Protein AF-A0A540K4S9-F1 (afdb_monomer_lite)

Radius of gyration: 21.75 Å; chains: 1; bounding box: 48×33×60 Å

Foldseek 3Di:
DVVVVVVVVVVVVVVVVVVVVVVVVVLVVCCVPPVVPHDPVDDDPVVLADDDDDDDDQVQADPVQFGDPVVVVVVVVVRVQVSCCVVVVDRDDDDDDDDDDPPDTHHD

Structure (mmCIF, N/CA/C/O backbone):
data_AF-A0A540K4S9-F1
#
_entry.id   AF-A0A540K4S9-F1
#
loop_
_atom_site.group_PDB
_atom_site.id
_atom_site.type_symbol
_atom_site.label_atom_id
_atom_site.label_alt_id
_atom_site.label_comp_id
_atom_site.label_asym_id
_atom_site.label_entity_id
_atom_site.label_seq_id
_atom_site.pdbx_PDB_ins_code
_atom_site.Cartn_x
_atom_site.Cartn_y
_atom_site.Cartn_z
_atom_site.occupancy
_atom_site.B_iso_or_equiv
_atom_site.auth_seq_id
_atom_site.auth_comp_id
_atom_site.auth_asym_id
_atom_site.auth_atom_id
_atom_site.pdbx_PDB_model_num
ATOM 1 N N . MET A 1 1 ? -27.436 -19.372 -36.206 1.00 60.59 1 MET A N 1
ATOM 2 C CA . MET A 1 1 ? -26.154 -18.719 -36.578 1.00 60.59 1 MET A CA 1
ATOM 3 C C . MET A 1 1 ? -25.621 -17.712 -35.548 1.00 60.59 1 MET A C 1
ATOM 5 O O . MET A 1 1 ? -24.440 -17.787 -35.247 1.00 60.59 1 MET A O 1
ATOM 9 N N . ARG A 1 2 ? -26.431 -16.821 -34.945 1.00 61.94 2 ARG A N 1
ATOM 10 C CA . ARG A 1 2 ? -25.946 -15.801 -33.977 1.00 61.94 2 ARG A CA 1
ATOM 11 C C . ARG A 1 2 ? -25.239 -16.339 -32.715 1.00 61.94 2 ARG A C 1
ATOM 13 O O . ARG A 1 2 ? -24.279 -15.729 -32.268 1.00 61.94 2 ARG A O 1
ATOM 20 N N . LYS A 1 3 ? -25.673 -17.478 -32.156 1.00 66.06 3 LYS A N 1
ATOM 21 C CA . LYS A 1 3 ? -25.037 -18.075 -30.960 1.00 66.06 3 LYS A CA 1
ATOM 22 C C . LYS A 1 3 ? -23.625 -18.627 -31.222 1.00 66.06 3 LYS A C 1
ATOM 24 O O . LYS A 1 3 ? -22.792 -18.536 -30.334 1.00 66.06 3 LYS A O 1
ATOM 29 N N . LYS A 1 4 ? -23.352 -19.143 -32.430 1.00 67.69 4 LYS A N 1
ATOM 30 C CA . LYS A 1 4 ? -22.054 -19.744 -32.791 1.00 67.69 4 LYS A CA 1
ATOM 31 C C . LYS A 1 4 ? -20.963 -18.674 -32.947 1.00 67.69 4 LYS A C 1
ATOM 33 O O . LYS A 1 4 ? -19.956 -18.749 -32.263 1.00 67.69 4 LYS A O 1
ATOM 38 N N . LYS A 1 5 ? -21.275 -17.582 -33.664 1.00 67.56 5 LYS A N 1
ATOM 39 C CA . LYS A 1 5 ? -20.400 -16.397 -33.779 1.00 67.56 5 LYS A CA 1
ATOM 40 C C . LYS A 1 5 ? -20.064 -15.742 -32.433 1.00 67.56 5 LYS A C 1
ATOM 42 O O . LYS A 1 5 ? -18.971 -15.228 -32.259 1.00 67.56 5 LYS A O 1
ATOM 47 N N . ARG A 1 6 ? -21.003 -15.739 -31.475 1.00 61.97 6 ARG A N 1
ATOM 48 C CA . ARG A 1 6 ? -20.775 -15.170 -30.133 1.00 61.97 6 ARG A CA 1
ATOM 49 C C . ARG A 1 6 ? -19.874 -16.057 -29.266 1.00 61.97 6 ARG A C 1
ATOM 51 O O . ARG A 1 6 ? -19.162 -15.527 -28.427 1.00 61.97 6 ARG A O 1
ATOM 58 N N . ALA A 1 7 ? -19.919 -17.376 -29.463 1.00 70.19 7 ALA A N 1
ATOM 59 C CA . ALA A 1 7 ? -19.010 -18.311 -28.805 1.00 70.19 7 ALA A CA 1
ATOM 60 C C . ALA A 1 7 ? -17.596 -18.216 -29.398 1.00 70.19 7 ALA A C 1
ATOM 62 O O . ALA A 1 7 ? -16.655 -18.076 -28.634 1.00 70.19 7 ALA A O 1
ATOM 63 N N . GLU A 1 8 ? -17.478 -18.179 -30.729 1.00 69.19 8 GLU A N 1
ATOM 64 C CA . GLU A 1 8 ? -16.208 -17.991 -31.454 1.00 69.19 8 GLU A CA 1
ATOM 65 C C . GLU A 1 8 ? -15.519 -16.670 -31.058 1.00 69.19 8 GLU A C 1
ATOM 67 O O . GLU A 1 8 ? -14.354 -16.661 -30.683 1.00 69.19 8 GLU A O 1
ATOM 72 N N . HIS A 1 9 ? -16.266 -15.561 -31.002 1.00 68.38 9 HIS A N 1
ATOM 73 C CA . HIS A 1 9 ? -15.701 -14.276 -30.576 1.00 68.38 9 HIS A CA 1
ATOM 74 C C . HIS A 1 9 ? -15.246 -14.273 -29.107 1.00 68.38 9 HIS A C 1
ATOM 76 O O . HIS A 1 9 ? -14.251 -13.639 -28.761 1.00 68.38 9 HIS A O 1
ATOM 82 N N . LYS A 1 10 ? -15.962 -14.996 -28.233 1.00 74.44 10 LYS A N 1
ATOM 83 C CA . LYS A 1 10 ? -15.575 -15.143 -26.827 1.00 74.44 10 LYS A CA 1
ATOM 84 C C . LYS A 1 10 ? -14.283 -15.956 -26.693 1.00 74.44 10 LYS A C 1
ATOM 86 O O . LYS A 1 10 ? -13.404 -15.540 -25.952 1.00 74.44 10 LYS A O 1
ATOM 91 N N . THR A 1 11 ? -14.152 -17.057 -27.433 1.00 74.69 11 THR A N 1
ATOM 92 C CA . THR A 1 11 ? -12.932 -17.877 -27.439 1.00 74.69 11 THR A CA 1
ATOM 93 C C . THR A 1 11 ? -11.738 -17.142 -28.041 1.00 74.69 11 THR A C 1
ATOM 95 O O . THR A 1 11 ? -10.633 -17.281 -27.535 1.00 74.69 11 THR A O 1
ATOM 98 N N . ASP A 1 12 ? -11.949 -16.308 -29.063 1.00 75.56 12 ASP A N 1
ATOM 99 C CA . ASP A 1 12 ? -10.877 -15.481 -29.634 1.00 75.56 12 ASP A CA 1
ATOM 100 C C . ASP A 1 12 ? -10.381 -14.430 -28.632 1.00 75.56 12 ASP A C 1
ATOM 102 O O . ASP A 1 12 ? -9.179 -14.205 -28.514 1.00 75.56 12 ASP A O 1
ATOM 106 N N . THR A 1 13 ? -11.300 -13.828 -27.866 1.00 77.56 13 THR A N 1
ATOM 107 C CA . THR A 1 13 ? -10.950 -12.870 -26.804 1.00 77.56 13 THR A CA 1
ATOM 108 C C . THR A 1 13 ? -10.179 -13.561 -25.674 1.00 77.56 13 THR A C 1
ATOM 110 O O . THR A 1 13 ? -9.144 -13.064 -25.245 1.00 77.56 13 THR A O 1
ATOM 113 N N . GLU A 1 14 ? -10.638 -14.739 -25.235 1.00 82.12 14 GLU A N 1
ATOM 114 C CA . GLU A 1 14 ? -9.950 -15.546 -24.216 1.00 82.12 14 GLU A CA 1
ATOM 115 C C . GLU A 1 14 ? -8.533 -15.945 -24.676 1.00 82.12 14 GLU A C 1
ATOM 117 O O . GLU A 1 14 ? -7.584 -15.812 -23.906 1.00 82.12 14 GLU A O 1
ATOM 122 N N . ASN A 1 15 ? -8.358 -16.348 -25.941 1.00 85.81 15 ASN A N 1
ATOM 123 C CA . ASN A 1 15 ? -7.039 -16.667 -26.500 1.00 85.81 15 ASN A CA 1
ATOM 124 C C . ASN A 1 15 ? -6.116 -15.438 -26.531 1.00 85.81 15 ASN A C 1
ATOM 126 O O . ASN A 1 15 ? -4.961 -15.519 -26.112 1.00 85.81 15 ASN A O 1
ATOM 130 N N . GLN A 1 16 ? -6.632 -14.282 -26.953 1.00 88.12 16 GLN A N 1
ATOM 131 C CA . GLN A 1 16 ? -5.860 -13.041 -26.983 1.00 88.12 16 GLN A CA 1
ATOM 132 C C . GLN A 1 16 ? -5.374 -12.625 -25.583 1.00 88.12 16 GLN A C 1
ATOM 134 O O . GLN A 1 16 ? -4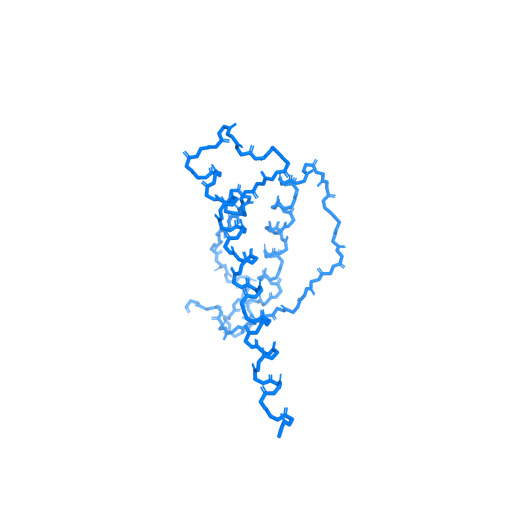.225 -12.201 -25.426 1.00 88.12 16 GLN A O 1
ATOM 139 N N . ASP A 1 17 ? -6.217 -12.779 -24.560 1.00 91.50 17 ASP A N 1
ATOM 140 C CA . ASP A 1 17 ? -5.839 -12.511 -23.171 1.00 91.50 17 ASP A CA 1
ATOM 141 C C . ASP A 1 17 ? -4.762 -13.488 -22.681 1.00 91.50 17 ASP A C 1
ATOM 143 O O . ASP A 1 17 ? -3.818 -13.073 -22.003 1.00 91.50 17 ASP A O 1
ATOM 147 N N . THR A 1 18 ? -4.846 -14.771 -23.058 1.00 93.88 18 THR A N 1
ATOM 148 C CA . THR A 1 18 ? -3.809 -15.755 -22.709 1.00 93.88 18 THR A CA 1
ATOM 149 C C . THR A 1 18 ? -2.471 -15.461 -23.376 1.00 93.88 18 THR A C 1
ATOM 151 O O . THR A 1 18 ? -1.436 -15.556 -22.717 1.00 93.88 18 THR A O 1
ATOM 154 N N . ASP A 1 19 ? -2.470 -15.038 -24.639 1.00 94.00 19 ASP A N 1
ATOM 155 C CA . ASP A 1 19 ? -1.246 -14.666 -25.349 1.00 94.00 19 ASP A CA 1
ATOM 156 C C . ASP A 1 19 ? -0.586 -13.448 -24.694 1.00 94.00 19 ASP A C 1
ATOM 158 O O . ASP A 1 19 ? 0.623 -13.442 -24.444 1.00 94.00 19 ASP A O 1
ATOM 162 N N . ARG A 1 20 ? -1.388 -12.442 -24.322 1.00 92.88 20 ARG A N 1
ATOM 163 C CA . ARG A 1 20 ? -0.910 -11.260 -23.594 1.00 92.88 20 ARG A CA 1
ATOM 164 C C . ARG A 1 20 ? -0.361 -11.620 -22.214 1.00 92.88 20 ARG A C 1
ATOM 166 O O . ARG A 1 20 ? 0.690 -11.110 -21.828 1.00 92.88 20 ARG A O 1
ATOM 173 N N . LEU A 1 21 ? -1.042 -12.496 -21.476 1.00 93.12 21 LEU A N 1
ATOM 174 C CA . LEU A 1 21 ? -0.572 -12.988 -20.181 1.00 93.12 21 LEU A CA 1
ATOM 175 C C . LEU A 1 21 ? 0.776 -13.704 -20.320 1.00 93.12 21 LEU A C 1
ATOM 177 O O . LEU A 1 21 ? 1.699 -13.431 -19.556 1.00 93.12 21 LEU A O 1
ATOM 181 N N . ASN A 1 22 ? 0.906 -14.590 -21.307 1.00 94.62 22 ASN A N 1
ATOM 182 C CA . ASN A 1 22 ? 2.141 -15.329 -21.553 1.00 94.62 22 ASN A CA 1
ATOM 183 C C . ASN A 1 22 ? 3.305 -14.396 -21.909 1.00 94.62 22 ASN A C 1
ATOM 185 O O . ASN A 1 22 ? 4.418 -14.616 -21.432 1.00 94.62 22 ASN A O 1
ATOM 189 N N . ALA A 1 23 ? 3.050 -13.335 -22.680 1.00 91.62 23 ALA A N 1
ATOM 190 C CA . ALA A 1 23 ? 4.053 -12.316 -22.982 1.00 91.62 23 ALA A CA 1
ATOM 191 C C . ALA A 1 23 ? 4.550 -11.601 -21.711 1.00 91.62 23 ALA A C 1
ATOM 193 O O . ALA A 1 23 ? 5.757 -11.533 -21.485 1.00 91.62 23 ALA A O 1
ATOM 194 N N . LEU A 1 24 ? 3.636 -11.160 -20.837 1.00 90.25 24 LEU A N 1
ATOM 195 C CA . LEU A 1 24 ? 3.988 -10.518 -19.560 1.00 90.25 24 LEU A CA 1
ATOM 196 C C . LEU A 1 24 ? 4.761 -11.463 -18.626 1.00 90.25 24 LEU A C 1
ATOM 198 O O . LEU A 1 24 ? 5.709 -11.057 -17.955 1.00 90.25 24 LEU A O 1
ATOM 202 N N . LEU A 1 25 ? 4.384 -12.744 -18.584 1.00 91.50 25 LEU A N 1
ATOM 203 C CA . LEU A 1 25 ? 5.100 -13.745 -17.792 1.00 91.50 25 LEU A CA 1
ATOM 204 C C . LEU A 1 25 ? 6.504 -14.019 -18.341 1.00 91.50 25 LEU A C 1
ATOM 206 O O . LEU A 1 25 ? 7.424 -14.243 -17.556 1.00 91.50 25 LEU A O 1
ATOM 210 N N . ALA A 1 26 ? 6.680 -14.017 -19.663 1.00 90.31 26 ALA A N 1
ATOM 211 C CA . ALA A 1 26 ? 7.987 -14.186 -20.287 1.00 90.31 26 ALA A CA 1
ATOM 212 C C . ALA A 1 26 ? 8.919 -13.013 -19.952 1.00 90.31 26 ALA A C 1
ATOM 214 O O . ALA A 1 26 ? 10.064 -13.243 -19.568 1.00 90.31 26 ALA A O 1
ATOM 215 N N . GLU A 1 27 ? 8.413 -11.782 -20.008 1.00 87.62 27 GLU A N 1
ATOM 216 C CA . GLU A 1 27 ? 9.141 -10.580 -19.591 1.00 87.62 27 GLU A CA 1
ATOM 217 C C . GLU A 1 27 ? 9.543 -10.656 -18.108 1.00 87.62 27 GLU A C 1
ATOM 219 O O . GLU A 1 27 ? 10.722 -10.545 -17.770 1.00 87.62 27 GLU A O 1
ATOM 224 N N . GLY A 1 28 ? 8.592 -10.973 -17.222 1.00 90.56 28 GLY A N 1
ATOM 225 C CA . GLY A 1 28 ? 8.846 -11.119 -15.785 1.00 90.56 28 GLY A CA 1
ATOM 226 C C . GLY A 1 28 ? 9.830 -12.242 -15.424 1.00 90.56 28 GLY A C 1
ATOM 227 O O . GLY A 1 28 ? 10.528 -12.155 -14.411 1.00 90.56 28 GLY A O 1
ATOM 228 N N . ARG A 1 29 ? 9.935 -13.297 -16.245 1.00 91.69 29 ARG A N 1
ATOM 229 C CA . ARG A 1 29 ? 10.920 -14.376 -16.046 1.00 91.69 29 ARG A CA 1
ATOM 230 C C . ARG A 1 29 ? 12.349 -13.906 -16.263 1.00 91.69 29 ARG A C 1
ATOM 232 O O . ARG A 1 29 ? 13.220 -14.338 -15.516 1.00 91.69 29 ARG A O 1
ATOM 239 N N . VAL A 1 30 ? 12.595 -12.993 -17.205 1.00 93.06 30 VAL A N 1
ATOM 240 C CA . VAL A 1 30 ? 13.943 -12.440 -17.430 1.00 93.06 30 VAL A CA 1
ATOM 241 C C . VAL A 1 30 ? 14.462 -11.770 -16.157 1.00 93.06 30 VAL A C 1
ATOM 243 O O . VAL A 1 30 ? 15.601 -12.012 -15.773 1.00 93.06 30 VAL A O 1
ATOM 246 N N . PHE A 1 31 ? 13.609 -11.039 -15.432 1.00 93.12 31 PHE A N 1
ATOM 247 C CA . PHE A 1 31 ? 13.963 -10.452 -14.133 1.00 93.12 31 PHE A CA 1
ATOM 248 C C . PHE A 1 31 ? 14.381 -11.488 -13.080 1.00 93.12 31 PHE A C 1
ATOM 250 O O . PHE A 1 31 ? 15.205 -11.187 -12.220 1.00 93.12 31 PHE A O 1
ATOM 257 N N . CYS A 1 32 ? 13.815 -12.698 -13.118 1.00 90.75 32 CYS A N 1
ATOM 258 C CA . CYS A 1 32 ? 14.120 -13.754 -12.152 1.00 90.75 32 CYS A CA 1
ATOM 259 C C . CYS A 1 32 ? 15.355 -14.570 -12.554 1.00 90.75 32 CYS A C 1
ATOM 261 O O . CYS A 1 32 ? 16.228 -14.810 -11.723 1.00 90.75 32 CYS A O 1
ATOM 263 N N . ASP A 1 33 ? 15.415 -14.996 -13.815 1.00 93.75 33 ASP A N 1
ATOM 264 C CA . ASP A 1 33 ? 16.397 -15.967 -14.300 1.00 93.75 33 ASP A CA 1
ATOM 265 C C . ASP A 1 33 ? 17.687 -15.283 -14.781 1.00 93.75 33 ASP A C 1
ATOM 267 O O . ASP A 1 33 ? 18.782 -15.828 -14.645 1.00 93.75 33 ASP A O 1
ATOM 271 N N . MET A 1 34 ? 17.567 -14.083 -15.357 1.00 92.94 34 MET A N 1
ATOM 272 C CA . MET A 1 34 ? 18.655 -13.348 -16.008 1.00 92.94 34 MET A CA 1
ATOM 273 C C . MET A 1 34 ? 18.553 -11.830 -15.744 1.00 92.94 34 MET A C 1
ATOM 275 O O . MET A 1 34 ? 18.406 -11.045 -16.683 1.00 92.94 34 MET A O 1
ATOM 279 N N . PRO A 1 35 ? 18.680 -11.375 -14.484 1.00 90.06 35 PRO A N 1
ATOM 280 C CA . PRO A 1 35 ? 18.400 -9.988 -14.093 1.00 90.06 35 PRO A CA 1
ATOM 281 C C . PRO A 1 35 ? 19.265 -8.940 -14.810 1.00 90.06 35 PRO A C 1
ATOM 283 O O . PRO A 1 35 ? 18.840 -7.805 -14.982 1.00 90.06 35 PRO A O 1
ATOM 286 N N . ALA A 1 36 ? 20.465 -9.303 -15.274 1.00 91.06 36 ALA A N 1
ATOM 287 C CA . ALA A 1 36 ? 21.337 -8.393 -16.022 1.00 91.06 36 ALA A CA 1
ATOM 288 C C . ALA A 1 36 ? 20.816 -8.041 -17.432 1.00 91.06 36 ALA A C 1
ATOM 290 O O . ALA A 1 36 ? 21.246 -7.039 -18.002 1.00 91.06 36 ALA A O 1
ATOM 291 N N . LEU A 1 37 ? 19.933 -8.872 -17.996 1.00 91.12 37 LEU A N 1
ATOM 292 C CA . LEU A 1 37 ? 19.302 -8.689 -19.309 1.00 91.12 37 LEU A CA 1
ATOM 293 C C . LEU A 1 37 ? 17.917 -8.038 -19.209 1.00 91.12 37 LEU A C 1
ATOM 295 O O . LEU A 1 37 ? 17.308 -7.757 -20.239 1.00 91.12 37 LEU A O 1
ATOM 299 N N . ALA A 1 38 ? 17.407 -7.848 -17.992 1.00 90.69 38 ALA A N 1
ATOM 300 C CA . ALA A 1 38 ? 16.090 -7.285 -17.775 1.00 90.69 38 ALA A CA 1
ATOM 301 C C . ALA A 1 38 ? 16.048 -5.800 -18.163 1.00 90.69 38 ALA A C 1
ATOM 303 O O . ALA A 1 38 ? 17.057 -5.090 -18.090 1.00 90.69 38 ALA A O 1
ATOM 304 N N . ASP A 1 39 ? 14.869 -5.346 -18.585 1.00 90.06 39 ASP A N 1
ATOM 305 C CA . ASP A 1 39 ? 14.639 -3.937 -18.881 1.00 90.06 39 ASP A CA 1
ATOM 306 C C . ASP A 1 39 ? 14.904 -3.077 -17.636 1.00 90.06 39 ASP A C 1
ATOM 308 O O . ASP A 1 39 ? 14.505 -3.427 -16.525 1.00 90.06 39 ASP A O 1
ATOM 312 N N . ARG A 1 40 ? 15.605 -1.954 -17.818 1.00 87.94 40 ARG A N 1
ATOM 313 C CA . ARG A 1 40 ? 16.024 -1.086 -16.706 1.00 87.94 40 ARG A CA 1
ATOM 314 C C . ARG A 1 40 ? 14.924 -0.148 -16.237 1.00 87.94 40 ARG A C 1
ATOM 316 O O . ARG A 1 40 ? 14.993 0.312 -15.100 1.00 87.94 40 ARG A O 1
ATOM 323 N N . ASP A 1 41 ? 13.939 0.110 -17.090 1.00 90.31 41 ASP A N 1
ATOM 324 C CA . ASP A 1 41 ? 12.810 0.988 -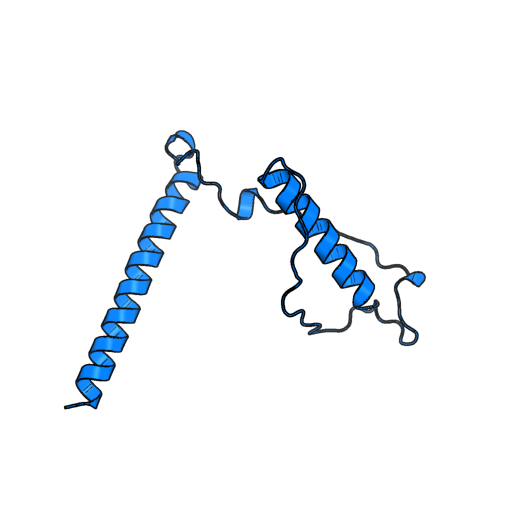16.780 1.00 90.31 41 ASP A CA 1
ATOM 325 C C . ASP A 1 41 ? 11.643 0.230 -16.122 1.00 90.31 41 ASP A C 1
ATOM 327 O O . ASP A 1 41 ? 10.613 0.817 -15.786 1.00 90.31 41 ASP A O 1
ATOM 331 N N . SER A 1 42 ? 11.824 -1.069 -15.876 1.00 90.12 42 SER A N 1
ATOM 332 C CA . SER A 1 42 ? 10.812 -1.963 -15.329 1.00 90.12 42 SER A CA 1
ATOM 333 C C . SER A 1 42 ? 11.311 -2.630 -14.043 1.00 90.12 42 SER A C 1
ATOM 335 O O . SER A 1 42 ? 12.484 -2.966 -13.898 1.00 90.12 42 SER A O 1
ATOM 337 N N . ILE A 1 43 ? 10.416 -2.813 -13.069 1.00 91.56 43 ILE A N 1
ATOM 338 C CA . ILE A 1 43 ? 10.704 -3.448 -11.773 1.00 91.56 43 ILE A CA 1
ATOM 339 C C . ILE A 1 43 ? 9.544 -4.383 -11.421 1.00 91.56 43 ILE A C 1
ATOM 341 O O . ILE A 1 43 ? 8.377 -4.058 -11.645 1.00 91.56 43 ILE A O 1
ATOM 345 N N . LEU A 1 44 ? 9.844 -5.545 -10.834 1.00 92.75 44 LEU A N 1
ATOM 346 C CA . LEU A 1 44 ? 8.809 -6.461 -10.358 1.00 92.75 44 LEU A CA 1
ATOM 347 C C . LEU A 1 44 ? 8.079 -5.886 -9.138 1.00 92.75 44 LEU A C 1
ATOM 349 O O . LEU A 1 44 ? 8.701 -5.441 -8.178 1.00 92.75 44 LEU A O 1
ATOM 353 N N . ILE A 1 45 ? 6.750 -6.023 -9.109 1.00 92.88 45 ILE A N 1
ATOM 354 C CA . ILE A 1 45 ? 5.901 -5.546 -7.998 1.00 92.88 45 ILE A CA 1
ATOM 355 C C . ILE A 1 45 ? 6.366 -6.091 -6.639 1.00 92.88 45 ILE A C 1
ATOM 357 O O . ILE A 1 45 ? 6.340 -5.385 -5.636 1.00 92.88 45 ILE A O 1
ATOM 361 N N . ARG A 1 46 ? 6.824 -7.348 -6.583 1.00 92.56 46 ARG A N 1
ATOM 362 C CA . ARG A 1 46 ? 7.296 -7.955 -5.326 1.00 92.56 46 ARG A CA 1
ATOM 363 C C . ARG A 1 46 ? 8.508 -7.230 -4.727 1.00 92.56 46 ARG A C 1
ATOM 365 O O . ARG A 1 46 ? 8.659 -7.238 -3.512 1.00 92.56 46 ARG A O 1
ATOM 372 N N . ASP A 1 47 ? 9.326 -6.600 -5.570 1.00 92.75 47 ASP A N 1
ATOM 373 C CA . ASP A 1 47 ? 10.559 -5.920 -5.170 1.00 92.75 47 ASP A CA 1
ATOM 374 C C . ASP A 1 47 ? 10.296 -4.459 -4.761 1.00 92.75 47 ASP A C 1
ATOM 376 O O . ASP A 1 47 ? 11.168 -3.810 -4.190 1.00 92.75 47 ASP A O 1
ATOM 380 N N . THR A 1 48 ? 9.081 -3.942 -4.993 1.00 95.19 48 THR A N 1
ATOM 381 C CA . THR A 1 48 ? 8.650 -2.607 -4.544 1.00 95.19 48 THR A CA 1
ATOM 382 C C . THR A 1 48 ? 7.811 -2.645 -3.265 1.00 95.19 48 THR A C 1
ATOM 384 O O . THR A 1 48 ? 7.526 -1.599 -2.688 1.00 95.19 48 THR A O 1
ATOM 387 N N . CYS A 1 49 ? 7.404 -3.829 -2.797 1.00 95.31 49 CYS A N 1
ATOM 388 C CA . CYS A 1 49 ? 6.477 -3.978 -1.676 1.00 95.31 49 CYS A CA 1
ATOM 389 C C . CYS A 1 49 ? 7.106 -3.601 -0.322 1.00 95.31 49 CYS A C 1
ATOM 391 O O . CYS A 1 49 ? 8.108 -4.186 0.088 1.00 95.31 49 CYS A O 1
ATOM 393 N N . LEU A 1 50 ? 6.442 -2.724 0.442 1.00 96.19 50 LEU A N 1
ATOM 394 C CA . LEU A 1 50 ? 6.727 -2.504 1.865 1.00 96.19 50 LEU A CA 1
ATOM 395 C C . LEU A 1 50 ? 5.628 -3.112 2.741 1.00 96.19 50 LEU A C 1
ATOM 397 O O . LEU A 1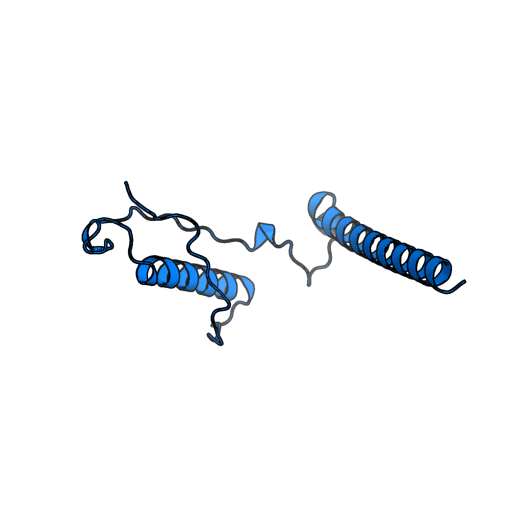 50 ? 4.452 -3.116 2.380 1.00 96.19 50 LEU A O 1
ATOM 401 N N . GLN A 1 51 ? 6.011 -3.616 3.915 1.00 95.75 51 GLN A N 1
ATOM 402 C CA . GLN A 1 51 ? 5.097 -4.213 4.891 1.00 95.75 51 GLN A CA 1
ATOM 403 C C . GLN A 1 51 ? 5.275 -3.564 6.263 1.00 95.75 51 GLN A C 1
ATOM 405 O O . GLN A 1 51 ? 6.374 -3.163 6.639 1.00 95.75 51 GLN A O 1
ATOM 410 N N . ASN A 1 52 ? 4.179 -3.459 7.014 1.00 94.31 52 ASN A N 1
ATOM 411 C CA . ASN A 1 52 ? 4.176 -2.877 8.348 1.00 94.31 52 ASN A CA 1
ATOM 412 C C . ASN A 1 52 ? 3.312 -3.719 9.291 1.00 94.31 52 ASN A C 1
ATOM 414 O O . ASN A 1 52 ? 2.262 -4.222 8.894 1.00 94.31 52 ASN A O 1
ATOM 418 N N . SER A 1 53 ? 3.758 -3.862 10.536 1.00 94.44 53 SER A N 1
ATOM 419 C CA . SER A 1 53 ? 3.087 -4.643 11.569 1.00 94.44 53 SER A CA 1
ATOM 420 C C . SER A 1 53 ? 2.953 -3.819 12.841 1.00 94.44 53 SER A C 1
ATOM 422 O O . SER A 1 53 ? 3.902 -3.177 13.288 1.00 94.44 53 SER A O 1
ATOM 424 N N . PHE A 1 54 ? 1.761 -3.848 13.435 1.00 90.75 54 PHE A N 1
ATOM 425 C CA . PHE A 1 54 ? 1.437 -3.067 14.620 1.00 90.75 54 PHE A CA 1
ATOM 426 C C . PHE A 1 54 ? 0.757 -3.921 15.675 1.00 90.75 54 PHE A C 1
ATOM 428 O O . PHE A 1 54 ? -0.207 -4.637 15.402 1.00 90.75 54 PHE A O 1
ATOM 435 N N . ILE A 1 55 ? 1.195 -3.746 16.919 1.00 92.44 55 ILE A N 1
ATOM 436 C CA . ILE A 1 55 ? 0.437 -4.215 18.073 1.00 92.44 55 ILE A CA 1
ATOM 437 C C . ILE A 1 55 ? -0.722 -3.246 18.290 1.00 92.44 55 ILE A C 1
ATOM 439 O O . ILE A 1 55 ? -0.516 -2.064 18.575 1.00 92.44 55 ILE A O 1
ATOM 443 N N . CYS A 1 56 ? -1.943 -3.757 18.153 1.00 92.75 56 CYS A N 1
ATOM 444 C CA . CYS A 1 56 ? -3.135 -2.941 18.298 1.00 92.75 56 CYS A CA 1
ATOM 445 C C . CYS A 1 56 ? -3.494 -2.732 19.779 1.00 92.75 56 CYS A C 1
ATOM 447 O O . CYS A 1 56 ? -3.862 -3.671 20.491 1.00 92.75 56 CYS A O 1
ATOM 449 N N . GLN A 1 57 ? -3.392 -1.488 20.241 1.00 92.50 57 GLN A N 1
ATOM 450 C CA . GLN A 1 57 ? -3.563 -1.103 21.642 1.00 92.50 57 GLN A CA 1
ATOM 451 C C . GLN A 1 57 ? -5.037 -0.821 21.997 1.00 92.50 57 GLN A C 1
ATOM 453 O O . GLN A 1 57 ? -5.835 -0.502 21.112 1.00 92.50 57 GLN A O 1
ATOM 458 N N . PRO A 1 58 ? -5.428 -0.881 23.287 1.00 93.62 58 PRO A N 1
ATOM 459 C CA . PRO A 1 58 ? -6.799 -0.594 23.718 1.00 93.62 58 PRO A CA 1
ATOM 460 C C . PRO A 1 58 ? -7.342 0.772 23.273 1.00 93.62 58 PRO A C 1
ATOM 462 O O . PRO A 1 58 ? -8.521 0.877 22.960 1.00 93.62 58 PRO A O 1
ATOM 465 N N . GLN A 1 59 ? -6.492 1.796 23.166 1.00 94.00 59 GLN A N 1
ATOM 466 C CA . GLN A 1 59 ? -6.865 3.146 22.719 1.00 94.00 59 GLN A CA 1
ATOM 467 C C . GLN A 1 59 ? -7.312 3.193 21.250 1.00 94.00 59 GLN A C 1
ATOM 469 O O . GLN A 1 59 ? -7.948 4.150 20.826 1.00 94.00 59 GLN A O 1
ATOM 474 N N . GLN A 1 60 ? -6.967 2.174 20.462 1.00 94.44 60 GLN A N 1
ATOM 475 C CA . GLN A 1 60 ? -7.320 2.064 19.045 1.00 94.44 60 GLN A CA 1
ATOM 476 C C . GLN A 1 60 ? -8.628 1.282 18.842 1.00 94.44 60 GLN A C 1
ATOM 478 O O . GLN A 1 60 ? -9.063 1.085 17.705 1.00 94.44 60 GLN A O 1
ATOM 483 N N . ARG A 1 61 ? -9.250 0.808 19.931 1.00 94.88 61 ARG A N 1
ATOM 484 C CA . ARG A 1 61 ? -10.516 0.074 19.911 1.00 94.88 61 ARG A CA 1
ATOM 485 C C . ARG A 1 61 ? -11.704 1.025 20.003 1.00 94.88 61 ARG A C 1
ATOM 487 O O . ARG A 1 61 ? -11.642 2.077 20.629 1.00 94.88 61 ARG A O 1
ATOM 494 N N . ASN A 1 62 ? -12.811 0.616 19.401 1.00 92.88 62 ASN A N 1
ATOM 495 C CA . ASN A 1 62 ? -14.119 1.211 19.627 1.00 92.88 62 ASN A CA 1
ATOM 496 C C . ASN A 1 62 ? -14.745 0.698 20.940 1.00 92.88 62 ASN A C 1
ATOM 498 O O . ASN A 1 62 ? -14.212 -0.199 21.596 1.00 92.88 62 ASN A O 1
ATOM 502 N N . ILE A 1 63 ? -15.924 1.223 21.292 1.00 93.44 63 ILE A N 1
ATOM 503 C CA . ILE A 1 63 ? -16.682 0.825 22.496 1.00 93.44 63 ILE A CA 1
ATOM 504 C C . IL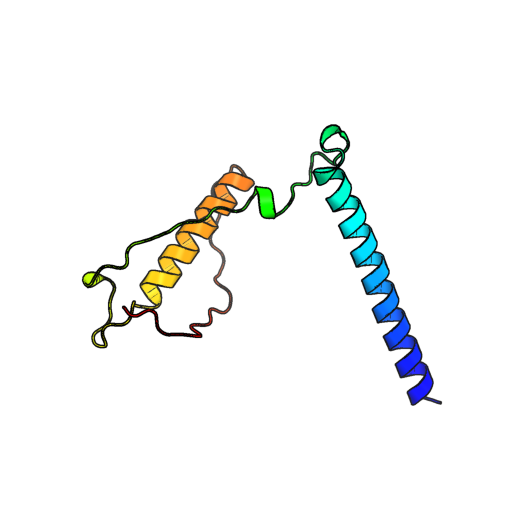E A 1 63 ? -17.075 -0.663 22.528 1.00 93.44 63 ILE A C 1
ATOM 506 O O . ILE A 1 63 ? -17.403 -1.192 23.583 1.00 93.44 63 ILE A O 1
ATOM 510 N N . HIS A 1 64 ? -17.026 -1.349 21.384 1.00 92.50 64 HIS A N 1
ATOM 511 C CA . HIS A 1 64 ? -17.307 -2.779 21.251 1.00 92.50 64 HIS A CA 1
ATOM 512 C C . HIS A 1 64 ? -16.033 -3.640 21.299 1.00 92.50 64 HIS A C 1
ATOM 514 O O . HIS A 1 64 ? -16.083 -4.823 20.970 1.00 92.50 64 HIS A O 1
ATOM 520 N N . GLY A 1 65 ? -14.880 -3.058 21.649 1.00 92.94 65 GLY A N 1
ATOM 521 C CA . GLY A 1 65 ? -13.605 -3.767 21.772 1.00 92.94 65 GLY A CA 1
ATOM 522 C C . GLY A 1 65 ? -12.935 -4.145 20.445 1.00 92.94 65 GLY A C 1
ATOM 523 O O . GLY A 1 65 ? -11.937 -4.862 20.460 1.00 92.94 65 GLY A O 1
ATOM 524 N N . ARG A 1 66 ? -13.440 -3.663 19.304 1.00 95.56 66 ARG A N 1
ATOM 525 C CA . ARG A 1 66 ? -12.887 -3.927 17.962 1.00 95.56 66 ARG A CA 1
ATOM 526 C C . ARG A 1 66 ? -12.012 -2.766 17.517 1.00 95.56 66 ARG A C 1
ATOM 528 O O . ARG A 1 66 ? -12.329 -1.622 17.834 1.00 95.56 66 ARG A O 1
ATOM 535 N N . ILE A 1 67 ? -10.953 -3.022 16.757 1.00 96.19 67 ILE A N 1
ATOM 536 C CA . ILE A 1 67 ? -10.109 -1.948 16.215 1.00 96.19 67 ILE A CA 1
ATOM 537 C C . ILE A 1 67 ? -10.932 -1.039 15.308 1.00 96.19 67 ILE A C 1
ATOM 539 O O . ILE A 1 67 ? -11.728 -1.494 14.485 1.00 96.19 67 ILE A O 1
ATOM 543 N N . PHE A 1 68 ? -10.756 0.265 15.495 1.00 95.81 68 PHE A N 1
ATOM 544 C CA . PHE A 1 68 ? -11.472 1.274 14.738 1.00 95.81 68 PHE A CA 1
ATOM 545 C C . PHE A 1 68 ? -11.055 1.243 13.260 1.00 95.81 68 PHE A C 1
ATOM 547 O O . PHE A 1 68 ? -9.867 1.281 12.944 1.00 95.81 68 PHE A O 1
ATOM 554 N N . GLY A 1 69 ? -12.024 1.231 12.340 1.00 94.88 69 GLY A N 1
ATOM 555 C CA . GLY A 1 69 ? -11.740 1.185 10.899 1.00 94.88 69 GLY A CA 1
ATOM 556 C C . GLY A 1 69 ? -10.893 2.369 10.420 1.00 94.88 69 GLY A C 1
ATOM 557 O O . GLY A 1 69 ? -9.969 2.189 9.632 1.00 94.88 69 GLY A O 1
ATOM 558 N N . GLY A 1 70 ? -11.119 3.565 10.976 1.00 94.81 70 GLY A N 1
ATOM 559 C CA . GLY A 1 70 ? -10.301 4.747 10.676 1.00 94.81 70 GLY A CA 1
ATOM 560 C C . GLY A 1 70 ? -8.831 4.603 11.086 1.00 94.81 70 GLY A C 1
ATOM 561 O O . GLY A 1 70 ? -7.955 5.142 10.415 1.00 94.81 70 GLY A O 1
ATOM 562 N N . PHE A 1 71 ? -8.536 3.82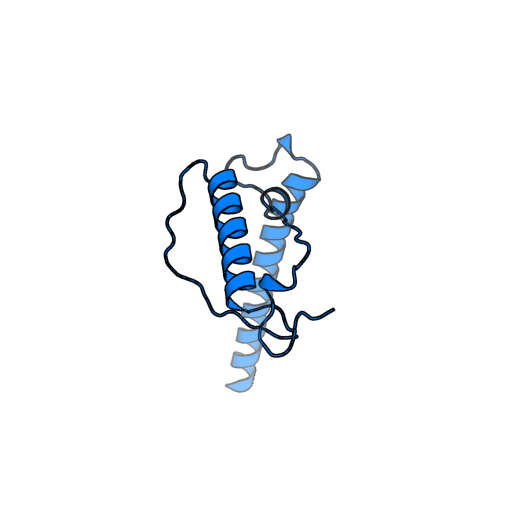7 12.135 1.00 95.25 71 PHE A N 1
ATOM 563 C CA . PHE A 1 71 ? -7.155 3.517 12.502 1.00 95.25 71 PHE A CA 1
ATOM 564 C C . PHE A 1 71 ? -6.494 2.638 11.433 1.00 95.25 71 PHE A C 1
ATOM 566 O O . PHE A 1 71 ? -5.389 2.947 10.995 1.00 95.25 71 PHE A O 1
ATOM 573 N N . LEU A 1 72 ? -7.188 1.593 10.968 1.00 95.56 72 LEU A N 1
ATOM 574 C CA . LEU A 1 72 ? -6.687 0.704 9.914 1.00 95.56 72 LEU A CA 1
ATOM 575 C C . LEU A 1 72 ? -6.461 1.456 8.597 1.00 95.56 72 LEU A C 1
ATOM 577 O O . LEU A 1 72 ? -5.390 1.331 8.009 1.00 95.56 72 LEU A O 1
ATOM 581 N N . MET A 1 73 ? -7.420 2.290 8.176 1.00 96.50 73 MET A N 1
ATOM 582 C CA . MET A 1 73 ? -7.295 3.088 6.947 1.00 96.50 73 MET A CA 1
ATOM 583 C C . MET A 1 73 ? -6.117 4.053 7.010 1.00 96.50 73 MET A C 1
ATOM 585 O O . MET A 1 73 ? -5.366 4.164 6.047 1.00 96.50 73 MET A O 1
ATOM 589 N N . ARG A 1 74 ? -5.893 4.698 8.159 1.00 95.75 74 ARG A N 1
ATOM 590 C CA . ARG A 1 74 ? -4.723 5.559 8.340 1.00 95.75 74 ARG A CA 1
ATOM 591 C C . ARG A 1 74 ? -3.416 4.778 8.175 1.00 95.75 74 ARG A C 1
ATOM 593 O O . ARG A 1 74 ? -2.517 5.257 7.494 1.00 95.75 74 ARG A O 1
ATOM 600 N N . ARG A 1 75 ? -3.303 3.586 8.771 1.00 96.25 75 ARG A N 1
ATOM 601 C CA . ARG A 1 75 ? -2.098 2.748 8.626 1.00 96.25 75 ARG A CA 1
ATOM 602 C C . ARG A 1 75 ? -1.896 2.264 7.192 1.00 96.25 75 ARG A C 1
ATOM 604 O O . ARG A 1 75 ? -0.763 2.264 6.723 1.00 96.25 75 ARG A O 1
ATOM 611 N N . ALA A 1 76 ? -2.977 1.905 6.501 1.00 96.12 76 ALA A N 1
ATOM 612 C CA . ALA A 1 76 ? -2.949 1.532 5.088 1.00 96.12 76 ALA A CA 1
ATOM 613 C C . ALA A 1 76 ? -2.495 2.700 4.192 1.00 96.12 76 ALA A C 1
ATOM 615 O O . ALA A 1 76 ? -1.678 2.514 3.294 1.00 96.12 76 ALA A O 1
ATOM 616 N N . PHE A 1 77 ? -2.956 3.919 4.472 1.00 96.56 77 PHE A N 1
ATOM 617 C CA . PHE A 1 77 ? -2.492 5.112 3.768 1.00 96.56 77 PHE A CA 1
ATOM 618 C C . PHE A 1 77 ? -1.008 5.397 4.030 1.00 96.56 77 PHE A C 1
ATOM 620 O O . PHE A 1 77 ? -0.259 5.631 3.087 1.00 96.56 77 PHE A O 1
ATOM 627 N N . GLU A 1 78 ? -0.565 5.344 5.291 1.00 96.50 78 GLU A N 1
ATOM 628 C CA . GLU A 1 78 ? 0.836 5.593 5.658 1.00 96.50 78 GLU A CA 1
ATOM 629 C C . GLU A 1 78 ? 1.786 4.636 4.918 1.00 96.50 78 GLU A C 1
ATOM 631 O O . GLU A 1 78 ? 2.777 5.083 4.342 1.00 96.50 78 GLU A O 1
ATOM 636 N N . ILE A 1 79 ? 1.461 3.338 4.861 1.00 96.94 79 ILE A N 1
ATOM 637 C CA . ILE A 1 79 ? 2.290 2.367 4.137 1.00 96.94 79 ILE A CA 1
ATOM 638 C C . ILE A 1 79 ? 2.244 2.567 2.618 1.00 96.94 79 ILE A C 1
ATOM 640 O O . ILE A 1 79 ? 3.289 2.485 1.972 1.00 96.94 79 ILE A O 1
ATOM 644 N N . ALA A 1 80 ? 1.077 2.881 2.045 1.00 96.56 80 ALA A N 1
ATOM 645 C CA . ALA A 1 80 ? 0.950 3.163 0.617 1.00 96.56 80 ALA A CA 1
ATOM 646 C C . ALA A 1 80 ? 1.778 4.395 0.224 1.00 96.56 80 ALA A C 1
ATOM 648 O O . ALA A 1 80 ? 2.549 4.344 -0.730 1.00 96.56 80 ALA A O 1
ATOM 649 N N . PHE A 1 81 ? 1.700 5.468 1.015 1.00 97.06 81 PHE A N 1
ATOM 650 C CA . PHE A 1 81 ? 2.488 6.678 0.808 1.00 97.06 81 PHE A CA 1
ATOM 651 C C . PHE A 1 81 ? 3.993 6.391 0.866 1.00 97.06 81 PHE A C 1
ATOM 653 O O . PHE A 1 81 ? 4.729 6.786 -0.037 1.00 97.06 81 PHE A O 1
ATOM 660 N N . SER A 1 82 ? 4.463 5.674 1.893 1.00 97.19 82 SER A N 1
ATOM 661 C CA . SER A 1 82 ? 5.879 5.303 2.011 1.00 97.19 82 SER A CA 1
ATOM 662 C C . SER A 1 82 ? 6.353 4.424 0.854 1.00 97.19 82 SER A C 1
ATOM 664 O O . SER A 1 82 ? 7.460 4.625 0.361 1.00 97.19 82 SER A O 1
ATOM 666 N N . THR A 1 83 ? 5.517 3.489 0.395 1.00 97.19 83 THR A N 1
ATOM 667 C CA . THR A 1 83 ? 5.825 2.603 -0.738 1.00 97.19 83 THR A CA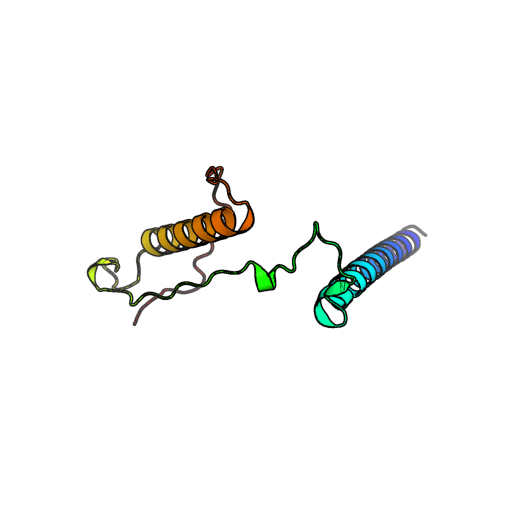 1
ATOM 668 C C . THR A 1 83 ? 5.990 3.406 -2.024 1.00 97.19 83 THR A C 1
ATOM 670 O O . THR A 1 83 ? 7.008 3.286 -2.702 1.00 97.19 83 THR A O 1
ATOM 673 N N . THR A 1 84 ? 5.042 4.298 -2.325 1.00 96.50 84 THR A N 1
ATOM 674 C CA . THR A 1 84 ? 5.110 5.155 -3.516 1.00 96.50 84 THR A CA 1
ATOM 675 C C . THR A 1 84 ? 6.289 6.119 -3.452 1.00 96.50 84 THR A C 1
ATOM 677 O O . THR A 1 84 ? 6.952 6.319 -4.462 1.00 96.50 84 THR A O 1
ATOM 680 N N . TYR A 1 85 ? 6.594 6.688 -2.281 1.00 97.06 85 TYR A N 1
ATOM 681 C CA . TYR A 1 85 ? 7.760 7.558 -2.111 1.00 97.06 85 TYR A CA 1
ATOM 682 C C . TYR A 1 85 ? 9.072 6.809 -2.372 1.00 97.06 85 TYR A C 1
ATOM 684 O O . TYR A 1 85 ? 9.925 7.305 -3.105 1.00 97.06 85 TYR A O 1
ATOM 692 N N . ALA A 1 86 ? 9.221 5.607 -1.806 1.00 96.00 86 ALA A N 1
ATOM 693 C CA . ALA A 1 86 ? 10.410 4.780 -1.992 1.00 96.00 86 ALA A CA 1
ATOM 694 C C . ALA A 1 86 ? 10.598 4.350 -3.455 1.00 96.00 86 ALA A C 1
ATOM 696 O O . ALA A 1 86 ? 11.727 4.313 -3.934 1.00 96.00 86 ALA A O 1
ATOM 697 N N . PHE A 1 87 ? 9.503 4.064 -4.165 1.00 94.69 87 PHE A N 1
ATOM 698 C CA . PHE A 1 87 ? 9.537 3.689 -5.577 1.00 94.69 87 PHE A CA 1
ATOM 699 C C . PHE A 1 87 ? 9.784 4.884 -6.511 1.00 94.69 87 PHE A C 1
ATOM 701 O O . PHE A 1 87 ? 10.665 4.831 -7.362 1.00 94.69 87 PHE A O 1
ATOM 708 N N . ALA A 1 88 ? 9.020 5.970 -6.362 1.00 94.00 88 ALA A N 1
ATOM 709 C CA . ALA A 1 88 ? 9.056 7.107 -7.282 1.00 94.00 88 ALA A CA 1
ATOM 710 C C . ALA A 1 88 ? 10.205 8.090 -6.999 1.00 94.00 88 ALA A C 1
ATOM 712 O O . ALA A 1 88 ? 10.521 8.926 -7.843 1.00 94.00 88 ALA A O 1
ATOM 713 N N . GLY A 1 89 ? 10.792 8.050 -5.797 1.00 95.50 89 GLY A N 1
ATOM 714 C CA . GLY A 1 89 ? 11.843 8.979 -5.371 1.00 95.50 89 GLY A CA 1
ATOM 715 C C . GLY A 1 89 ? 11.365 10.422 -5.162 1.00 95.50 89 GLY A C 1
ATOM 716 O O . GLY A 1 89 ? 12.180 11.324 -4.975 1.00 95.50 89 GLY A O 1
ATOM 717 N N . VAL A 1 90 ? 10.051 10.659 -5.189 1.00 97.06 90 VAL A N 1
ATOM 718 C CA . VAL A 1 90 ? 9.424 11.980 -5.045 1.00 97.06 90 VAL A CA 1
ATOM 719 C C . VAL A 1 90 ? 8.216 11.896 -4.123 1.00 97.06 90 VAL A C 1
ATOM 721 O O . VAL A 1 90 ? 7.587 10.846 -4.009 1.00 97.06 90 VAL A O 1
ATOM 724 N N . ALA A 1 91 ? 7.877 13.010 -3.466 1.00 96.69 91 ALA A N 1
ATOM 725 C CA . ALA A 1 91 ? 6.728 13.092 -2.565 1.00 96.69 91 ALA A CA 1
ATOM 726 C C . ALA A 1 91 ? 5.408 12.771 -3.305 1.00 96.69 91 ALA A C 1
ATOM 728 O O . ALA A 1 91 ? 5.014 13.536 -4.195 1.00 96.69 91 ALA A O 1
ATOM 729 N N . PRO A 1 92 ? 4.707 11.674 -2.950 1.00 96.69 92 PRO A N 1
ATOM 730 C CA . PRO A 1 92 ? 3.421 11.345 -3.545 1.00 96.69 92 PRO A CA 1
ATOM 731 C C . PRO A 1 92 ? 2.362 12.379 -3.172 1.00 96.69 92 PRO A C 1
ATOM 733 O O . PRO A 1 92 ? 2.378 12.941 -2.077 1.00 96.69 92 PRO A O 1
ATOM 736 N N . HIS A 1 93 ? 1.401 12.586 -4.066 1.00 96.19 93 HIS A N 1
ATOM 737 C CA . HIS A 1 93 ? 0.216 13.387 -3.788 1.00 96.19 93 HIS A CA 1
ATOM 738 C C . HIS A 1 93 ? -0.973 12.454 -3.601 1.00 96.19 93 HIS A C 1
ATOM 740 O O . HIS A 1 93 ? -1.229 11.587 -4.434 1.00 96.19 93 HIS A O 1
ATOM 746 N N . PHE A 1 94 ? -1.684 12.620 -2.491 1.00 94.94 94 PHE A N 1
ATOM 747 C CA . PHE A 1 94 ? -2.900 11.865 -2.241 1.00 94.94 94 PHE A CA 1
ATOM 748 C C . PHE A 1 94 ? -4.029 12.391 -3.126 1.00 94.94 94 PHE A C 1
ATOM 750 O O . PHE A 1 94 ? -4.354 13.576 -3.053 1.00 94.94 94 PHE A O 1
ATOM 757 N N . LEU A 1 95 ? -4.610 11.516 -3.946 1.00 96.31 95 LEU A N 1
ATOM 758 C CA . LEU A 1 95 ? -5.742 11.855 -4.807 1.00 96.31 95 LEU A CA 1
ATOM 759 C C . LEU A 1 95 ? -7.042 11.357 -4.185 1.00 96.31 95 LEU A C 1
ATOM 761 O O . LEU A 1 95 ? -7.889 12.155 -3.792 1.00 96.31 95 LEU A O 1
ATOM 765 N N . GLU A 1 96 ? -7.163 10.042 -4.039 1.00 96.38 96 GLU A N 1
ATOM 766 C CA . GLU A 1 96 ? -8.345 9.401 -3.482 1.00 96.38 96 GLU A CA 1
ATOM 767 C C . GLU A 1 96 ? -8.008 8.039 -2.868 1.00 96.38 96 GLU A C 1
ATOM 769 O O . GLU A 1 96 ? -6.917 7.495 -3.055 1.00 96.38 96 GLU A O 1
ATOM 774 N N . VAL A 1 97 ? -8.957 7.513 -2.094 1.00 95.25 97 VAL A N 1
ATOM 775 C CA . VAL A 1 97 ? -8.972 6.122 -1.631 1.00 95.25 97 VAL A CA 1
ATOM 776 C C . VAL A 1 97 ? -10.142 5.448 -2.317 1.00 95.25 97 VAL A C 1
ATOM 778 O O . VAL A 1 97 ? -11.281 5.890 -2.163 1.00 95.25 97 VAL A O 1
ATOM 781 N N . ASP A 1 98 ? -9.835 4.377 -3.043 1.00 95.19 98 ASP A N 1
ATOM 782 C CA . ASP A 1 98 ? -10.831 3.469 -3.599 1.00 95.19 98 ASP A CA 1
ATOM 783 C C . ASP A 1 98 ? -11.642 2.771 -2.497 1.00 95.19 98 ASP A C 1
ATOM 785 O O . ASP A 1 98 ? -11.455 2.973 -1.296 1.00 95.19 98 ASP A O 1
ATOM 789 N N . HIS A 1 99 ? -12.577 1.918 -2.899 1.00 95.62 99 HIS A N 1
ATOM 790 C CA . HIS A 1 99 ? -13.407 1.176 -1.963 1.00 95.62 99 HIS A CA 1
ATOM 791 C C . HIS A 1 99 ? -12.583 0.321 -0.979 1.00 95.62 99 HIS A C 1
ATOM 793 O O . HIS A 1 99 ? -11.696 -0.434 -1.380 1.00 95.62 99 HIS A O 1
ATOM 799 N N . VAL A 1 100 ? -12.912 0.413 0.316 1.00 95.44 100 VAL A N 1
ATOM 800 C CA . VAL A 1 100 ? -12.273 -0.360 1.391 1.00 95.44 100 VAL A CA 1
ATOM 801 C C . VAL A 1 100 ? -13.306 -1.238 2.086 1.00 95.44 100 VAL A C 1
ATOM 803 O O . VAL A 1 100 ? -14.223 -0.738 2.741 1.00 95.44 100 VAL A O 1
ATOM 806 N N . ASP A 1 101 ? -13.095 -2.550 2.007 1.00 96.12 101 ASP A N 1
ATOM 807 C CA . ASP A 1 101 ? -13.946 -3.560 2.632 1.00 96.12 101 ASP A CA 1
ATOM 808 C C . ASP A 1 101 ? -13.385 -4.056 3.973 1.00 96.12 101 ASP A C 1
ATOM 810 O O . ASP A 1 101 ? -12.294 -4.626 4.057 1.00 96.12 101 ASP A O 1
ATOM 814 N N . PHE A 1 102 ? -14.181 -3.936 5.039 1.00 95.31 102 PHE A N 1
ATOM 815 C CA . PHE A 1 102 ? -13.881 -4.529 6.347 1.00 95.31 102 PHE A CA 1
ATOM 816 C C . PHE A 1 102 ? -14.575 -5.885 6.504 1.00 95.31 102 PHE A C 1
ATOM 818 O O . PHE A 1 102 ? -15.586 -6.014 7.191 1.00 95.31 102 PHE A O 1
ATOM 825 N N . VAL A 1 103 ? -14.009 -6.916 5.871 1.00 95.38 103 VAL A N 1
ATOM 826 C CA . VAL A 1 103 ? -14.615 -8.262 5.786 1.00 95.38 103 VAL A CA 1
ATOM 827 C C . VAL A 1 103 ? -14.753 -8.946 7.152 1.00 95.38 103 VAL A C 1
ATOM 829 O O . VAL A 1 103 ? -15.683 -9.718 7.379 1.00 95.38 103 VAL A O 1
ATOM 832 N N . ARG A 1 104 ? -13.820 -8.694 8.077 1.00 94.00 104 ARG A N 1
ATOM 833 C CA . ARG A 1 104 ? -13.822 -9.280 9.425 1.00 94.00 104 ARG A CA 1
ATOM 834 C C . ARG A 1 104 ? -13.444 -8.238 10.476 1.00 94.00 104 ARG A C 1
ATOM 836 O O . ARG A 1 104 ? -12.574 -7.406 10.214 1.00 94.00 104 ARG A O 1
ATOM 843 N N . PRO A 1 105 ? -14.055 -8.286 11.674 1.00 93.06 105 PRO A N 1
ATOM 844 C CA . PRO A 1 105 ? -13.636 -7.434 12.774 1.00 93.06 105 PRO A CA 1
ATOM 845 C C . PRO A 1 105 ? -12.222 -7.814 13.220 1.00 93.06 105 PRO A C 1
ATOM 847 O O . PRO A 1 105 ? -11.892 -8.994 13.324 1.00 93.06 105 PRO A O 1
ATOM 850 N N . VAL A 1 106 ? -11.404 -6.809 13.524 1.00 92.56 106 VAL A N 1
ATOM 851 C CA . VAL A 1 106 ? -10.112 -7.015 14.183 1.00 92.56 106 VAL A CA 1
ATOM 852 C C . VAL A 1 106 ? -10.342 -6.883 15.684 1.00 92.56 106 VAL A C 1
ATOM 854 O O . VAL A 1 106 ? -10.607 -5.793 16.194 1.00 92.56 106 VAL A O 1
ATOM 857 N N . SER A 1 107 ? -10.294 -8.005 16.384 1.00 86.12 107 SER A N 1
ATOM 858 C CA . SER A 1 107 ? -10.426 -8.112 17.836 1.00 86.12 107 SER A CA 1
ATOM 859 C C . SER A 1 107 ? -9.444 -9.164 18.338 1.00 86.12 107 SER A C 1
ATOM 861 O O . SER A 1 107 ? -9.157 -10.115 17.612 1.00 86.12 107 SER A O 1
ATOM 863 N N . ASN A 1 108 ? -8.934 -8.969 19.555 1.00 65.44 108 ASN A N 1
ATOM 864 C CA . ASN A 1 108 ? -8.235 -10.032 20.281 1.00 65.44 108 ASN A CA 1
ATOM 865 C C . ASN A 1 108 ? -9.236 -11.024 20.867 1.00 65.44 108 ASN A C 1
ATOM 867 O O . ASN A 1 108 ? -10.367 -10.576 21.173 1.00 65.44 108 ASN A O 1
#

Organism: Malus baccata (NCBI:txid106549)

pLDDT: mean 90.36, std 8.98, range [60.59, 97.19]

InterPro domains:
  IPR029069 HotDog domain superfamily [SSF54637] (44-106)
  IPR033120 Hotdog acyl-CoA thioesterase (ACOT)-type domain [PS51770] (46-108)

Secondary structure (DSSP, 8-state):
-HHHHHHHHHHHHHHHHHHHHHHHHHHHHHHHH-GGGS-TT---HHHH---------GGGB-TTSSBPHHHHHHHHHHHHHHHHHHHHSS-------------S----

Sequence (108 aa):
MRKKKRAEHKTDTENQDTDRLNALLAEGRVFCDMPALADRDSILIRDTCLQNSFICQPQQRNIHGRIFGGFLMRRAFEIAFSTTYAFAGVAPHFLEVDHVDFVRPVSN